Protein AF-A0A6J1PCC7-F1 (afdb_monomer_lite)

InterPro domains:
  IPR049012 Mutator-like transposase domain [PF20700] (27-141)

Organism: NCBI:txid300111

Secondary structure (DSSP, 8-state):
--HHHHHHHHHHHHHHHHHTTSPTT-S-----HHHHHHH-B-TTT-PBPPGGGEEEEEEETTEEEEEEE-TTT--EEEEESS-EE--TT--GGG-EEHHHHHHHHHHHHHT--HHHHHHHHHHTT-----HHHHHHHHHHH-

Structure (mmCIF, N/CA/C/O backbone):
data_AF-A0A6J1PCC7-F1
#
_entry.id   AF-A0A6J1PCC7-F1
#
loop_
_atom_site.group_PDB
_atom_site.id
_atom_site.type_symbol
_atom_site.label_atom_id
_atom_site.label_alt_id
_atom_site.label_comp_id
_atom_site.label_asym_id
_atom_site.label_entity_id
_atom_site.label_seq_id
_atom_site.pdbx_PDB_ins_code
_atom_site.Cartn_x
_atom_site.Cartn_y
_atom_site.Cartn_z
_atom_site.occupancy
_atom_site.B_iso_or_equiv
_atom_site.auth_seq_id
_atom_site.auth_comp_id
_atom_site.auth_asym_id
_atom_site.auth_atom_id
_atom_site.pdbx_PDB_model_num
ATOM 1 N N . MET A 1 1 ? 6.589 12.208 -34.772 1.00 43.00 1 MET A N 1
ATOM 2 C CA . MET A 1 1 ? 6.497 12.392 -33.305 1.00 43.00 1 MET A CA 1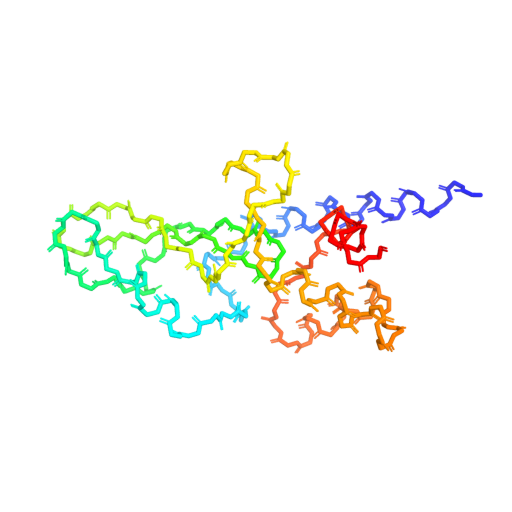
ATOM 3 C C . MET A 1 1 ? 5.064 12.250 -32.762 1.00 43.00 1 MET A C 1
ATOM 5 O O . MET A 1 1 ? 4.902 12.301 -31.554 1.00 43.00 1 MET A O 1
ATOM 9 N N . GLU A 1 2 ? 4.040 11.986 -33.590 1.00 39.75 2 GLU A N 1
ATOM 10 C CA . GLU A 1 2 ? 2.631 11.885 -33.139 1.00 39.75 2 GLU A CA 1
ATOM 11 C C . GLU A 1 2 ? 2.150 10.474 -32.743 1.00 39.75 2 GLU A C 1
ATOM 13 O O . GLU A 1 2 ? 1.142 10.350 -32.059 1.00 39.75 2 GLU A O 1
ATOM 18 N N . ASN A 1 3 ? 2.861 9.400 -33.113 1.00 40.6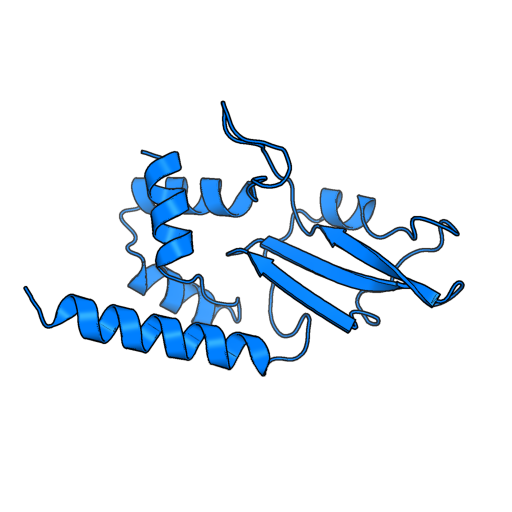6 3 ASN A N 1
ATOM 19 C CA . ASN A 1 3 ? 2.401 8.028 -32.826 1.00 40.66 3 ASN A CA 1
ATOM 20 C C . ASN A 1 3 ? 2.659 7.561 -31.383 1.00 40.66 3 ASN A C 1
ATOM 22 O O . ASN A 1 3 ? 1.934 6.704 -30.886 1.00 40.66 3 ASN A O 1
ATOM 26 N N . THR A 1 4 ? 3.659 8.122 -30.696 1.00 47.62 4 THR A N 1
ATOM 27 C CA . THR A 1 4 ? 3.993 7.742 -29.312 1.00 47.62 4 THR A CA 1
ATOM 28 C C . THR A 1 4 ? 2.946 8.255 -28.318 1.00 47.62 4 THR A C 1
ATOM 30 O O . THR A 1 4 ? 2.550 7.529 -27.415 1.00 47.62 4 THR A O 1
ATOM 33 N N . SER A 1 5 ? 2.408 9.460 -28.537 1.00 56.59 5 SER A N 1
ATOM 34 C CA . SER A 1 5 ? 1.451 10.093 -27.619 1.00 56.59 5 SER A CA 1
ATOM 35 C C . SER A 1 5 ? 0.055 9.458 -27.638 1.00 56.59 5 SER A C 1
ATOM 37 O O . SER A 1 5 ? -0.678 9.566 -26.655 1.00 56.59 5 SER A O 1
ATOM 39 N N . ARG A 1 6 ? -0.327 8.790 -28.738 1.00 50.06 6 ARG A N 1
ATOM 40 C CA . ARG A 1 6 ? -1.608 8.075 -28.849 1.00 50.06 6 ARG A CA 1
ATOM 41 C C . ARG A 1 6 ? -1.573 6.730 -28.122 1.00 50.06 6 ARG A C 1
ATOM 43 O O . ARG A 1 6 ? -2.483 6.452 -27.353 1.00 50.06 6 ARG A O 1
ATOM 50 N N . ALA A 1 7 ? -0.488 5.972 -28.289 1.00 50.25 7 ALA A N 1
ATOM 51 C CA . ALA A 1 7 ? -0.272 4.707 -27.584 1.00 50.25 7 ALA A CA 1
ATOM 52 C C . ALA A 1 7 ? -0.116 4.906 -26.064 1.00 50.25 7 ALA A C 1
ATOM 54 O O . ALA A 1 7 ? -0.620 4.108 -25.280 1.00 50.25 7 ALA A O 1
ATOM 55 N N . GLU A 1 8 ? 0.532 5.998 -25.640 1.00 52.03 8 GLU A N 1
ATOM 56 C CA . GLU A 1 8 ? 0.631 6.368 -24.223 1.00 52.03 8 GLU A CA 1
ATOM 57 C C . GLU A 1 8 ? -0.741 6.707 -23.620 1.00 52.03 8 GLU A C 1
ATOM 59 O O . GLU A 1 8 ? -1.037 6.248 -22.520 1.00 52.03 8 GLU A O 1
ATOM 64 N N . LYS A 1 9 ? -1.600 7.441 -24.344 1.00 53.59 9 LYS A N 1
ATOM 65 C CA . LYS A 1 9 ? -2.972 7.750 -23.900 1.00 53.59 9 LYS A CA 1
ATOM 66 C C . LYS A 1 9 ? -3.865 6.509 -23.822 1.00 53.59 9 LYS A C 1
ATOM 68 O O . LYS A 1 9 ? -4.480 6.293 -22.784 1.00 53.59 9 LYS A O 1
ATOM 73 N N . GLU A 1 10 ? -3.867 5.665 -24.857 1.00 52.09 10 GLU A N 1
ATOM 74 C CA . GLU A 1 10 ? -4.611 4.394 -24.845 1.00 52.09 10 GLU A CA 1
ATOM 75 C C . GLU A 1 10 ? -4.158 3.484 -23.694 1.00 52.09 10 GLU A C 1
ATOM 77 O O . GLU A 1 10 ? -4.994 2.899 -23.017 1.00 52.09 10 GLU A O 1
ATOM 82 N N . SER A 1 11 ? -2.852 3.410 -23.403 1.00 56.72 11 SER A N 1
ATOM 83 C CA . SER A 1 11 ? -2.354 2.617 -22.269 1.00 56.72 11 SER A CA 1
ATOM 84 C C . SER A 1 11 ? -2.791 3.162 -20.905 1.00 56.72 11 SER A C 1
ATOM 86 O O . SER A 1 11 ? -3.112 2.381 -20.016 1.00 56.72 11 SER A O 1
ATOM 88 N N . THR A 1 12 ? -2.853 4.490 -20.735 1.00 54.47 12 THR A N 1
ATOM 89 C CA . THR A 1 12 ? -3.288 5.092 -19.467 1.00 54.47 12 THR A CA 1
ATOM 90 C C . THR A 1 12 ? -4.779 4.932 -19.208 1.00 54.47 12 THR A C 1
ATOM 92 O O . THR A 1 12 ? -5.155 4.767 -18.053 1.00 54.47 12 THR A O 1
ATOM 95 N N . ASP A 1 13 ? -5.605 4.958 -20.254 1.00 54.25 13 ASP A N 1
ATOM 96 C CA . ASP A 1 13 ? -7.056 4.804 -20.114 1.00 54.25 13 ASP A CA 1
ATOM 97 C C . ASP A 1 13 ? -7.421 3.343 -19.773 1.00 54.25 13 ASP A C 1
ATOM 99 O O . ASP A 1 13 ? -8.270 3.102 -18.918 1.00 54.25 13 ASP A O 1
ATOM 103 N N . ILE A 1 14 ? -6.704 2.365 -20.348 1.00 56.28 14 ILE A N 1
ATOM 104 C CA . ILE A 1 14 ? -6.871 0.930 -20.045 1.00 56.28 14 ILE A CA 1
ATOM 105 C C . ILE A 1 14 ? -6.429 0.593 -18.608 1.00 56.28 14 ILE A C 1
ATOM 107 O O . ILE A 1 14 ? -7.105 -0.179 -17.926 1.00 56.28 14 ILE A O 1
ATOM 111 N N . ASP A 1 15 ? -5.316 1.169 -18.135 1.00 56.22 15 ASP A N 1
ATOM 112 C CA . ASP A 1 15 ? -4.821 0.962 -16.764 1.00 56.22 15 ASP A CA 1
ATOM 113 C C . ASP A 1 15 ? -5.795 1.547 -15.713 1.00 56.22 15 ASP A C 1
ATOM 115 O O . ASP A 1 15 ? -6.052 0.923 -14.684 1.00 56.22 15 ASP A O 1
ATOM 119 N N . GLU A 1 16 ? -6.370 2.733 -15.965 1.00 59.91 16 GLU A N 1
ATOM 120 C CA . GLU A 1 16 ? -7.335 3.375 -15.054 1.00 59.91 16 GLU A CA 1
ATOM 121 C C . GLU A 1 16 ? -8.676 2.613 -14.987 1.00 59.91 16 GLU A C 1
ATOM 123 O O . GLU A 1 16 ? -9.284 2.533 -13.919 1.00 59.91 16 GLU A O 1
ATOM 128 N N . GLU A 1 17 ? -9.121 2.005 -16.091 1.00 57.25 17 GLU A N 1
ATOM 129 C CA . GLU A 1 17 ? -10.367 1.229 -16.156 1.00 57.25 17 GLU A CA 1
ATOM 130 C C . GLU A 1 17 ? -10.231 -0.170 -15.519 1.00 57.25 17 GLU A C 1
ATOM 132 O O . GLU A 1 17 ? -11.128 -0.613 -14.799 1.00 57.25 17 GLU A O 1
ATOM 137 N N . GLN A 1 18 ? -9.084 -0.844 -15.684 1.00 57.56 18 GLN A N 1
ATOM 138 C CA . GLN A 1 18 ? -8.792 -2.106 -14.982 1.00 57.56 18 GLN A CA 1
ATOM 139 C C . GLN A 1 18 ? -8.661 -1.915 -13.469 1.00 57.56 18 GLN A C 1
ATOM 141 O O . GLN A 1 18 ? -9.046 -2.787 -12.686 1.00 57.56 18 GLN A O 1
ATOM 146 N N . ASP A 1 19 ? -8.167 -0.756 -13.038 1.00 59.62 19 ASP A N 1
ATOM 147 C CA . ASP A 1 19 ? -8.008 -0.440 -11.625 1.00 59.62 19 ASP A CA 1
ATOM 148 C C . ASP A 1 19 ? -9.338 -0.320 -10.866 1.00 59.62 19 ASP A C 1
ATOM 150 O O . ASP A 1 19 ? -9.352 -0.528 -9.650 1.00 59.62 19 ASP A O 1
ATOM 154 N N . LEU A 1 20 ? -10.433 -0.036 -11.579 1.00 59.09 20 LEU A N 1
ATOM 155 C CA . LEU A 1 20 ? -11.798 0.060 -11.052 1.00 59.09 20 LEU A CA 1
ATOM 156 C C . LEU A 1 20 ? -12.524 -1.294 -10.965 1.00 59.09 20 LEU A C 1
ATOM 158 O O . LEU A 1 20 ? -13.532 -1.387 -10.266 1.00 59.09 20 LEU A O 1
ATOM 162 N N . LEU A 1 21 ? -12.042 -2.321 -11.674 1.00 61.56 21 LEU A N 1
ATOM 163 C CA . LEU A 1 21 ? -12.689 -3.638 -11.764 1.00 61.56 21 LEU A CA 1
ATOM 164 C C . LEU A 1 21 ? -12.122 -4.675 -10.787 1.00 61.56 21 LEU A C 1
ATOM 166 O O . LEU A 1 21 ? -12.813 -5.640 -10.468 1.00 61.56 21 LEU A O 1
ATOM 170 N N . ASN A 1 22 ? -10.886 -4.493 -10.321 1.00 68.44 22 ASN A N 1
ATOM 171 C CA . ASN A 1 22 ? -10.237 -5.450 -9.426 1.00 68.44 22 ASN A CA 1
ATOM 172 C C . ASN A 1 22 ? -10.793 -5.364 -8.001 1.00 68.44 22 ASN A C 1
ATOM 174 O O . ASN A 1 22 ? -11.069 -4.272 -7.492 1.00 68.44 22 ASN A O 1
ATOM 178 N N . GLU A 1 23 ? -10.885 -6.510 -7.323 1.00 84.06 23 GLU A N 1
ATOM 179 C CA . GLU A 1 23 ? -11.275 -6.519 -5.917 1.00 84.06 23 GLU A CA 1
ATOM 180 C C . GLU A 1 23 ? -10.221 -5.772 -5.068 1.00 84.06 23 GLU A C 1
ATOM 182 O O . GLU A 1 23 ? -9.009 -5.929 -5.275 1.00 84.06 23 GLU A O 1
ATOM 187 N N . PRO A 1 24 ? -10.635 -4.940 -4.093 1.00 88.44 24 PRO A N 1
ATOM 188 C CA . PRO A 1 24 ? -9.704 -4.243 -3.214 1.00 88.44 24 PRO A CA 1
ATOM 189 C C . PRO A 1 24 ? -8.741 -5.208 -2.515 1.00 88.44 24 PRO A C 1
ATOM 191 O O . PRO A 1 24 ? -9.158 -6.139 -1.829 1.00 88.44 24 PRO A O 1
ATOM 194 N N . GLY A 1 25 ? -7.435 -4.966 -2.641 1.00 85.81 25 GLY A N 1
ATOM 195 C CA . GLY A 1 25 ? -6.420 -5.845 -2.058 1.00 85.81 25 GLY A CA 1
ATOM 196 C C . GLY A 1 25 ? -6.164 -7.151 -2.821 1.00 85.81 25 GLY A C 1
ATOM 197 O O . GLY A 1 25 ? -5.392 -7.974 -2.328 1.00 85.81 25 GLY A O 1
ATOM 198 N N . GLU A 1 26 ? -6.729 -7.340 -4.017 1.00 88.44 26 GLU A N 1
ATOM 199 C CA . GLU A 1 26 ? -6.399 -8.475 -4.883 1.00 88.44 26 GLU A CA 1
ATOM 200 C C . GLU A 1 26 ? -4.956 -8.387 -5.412 1.00 88.44 26 GLU A C 1
ATOM 202 O O . GLU A 1 26 ? -4.448 -7.314 -5.764 1.00 88.44 26 GLU A O 1
ATOM 207 N N . GLY A 1 27 ? -4.274 -9.534 -5.471 1.00 90.94 27 GLY A N 1
ATOM 208 C CA . GLY A 1 27 ? -2.889 -9.652 -5.925 1.00 90.94 27 GLY A CA 1
ATOM 209 C C . GLY A 1 27 ? -1.861 -9.321 -4.840 1.00 90.94 27 GLY A C 1
ATOM 210 O O . GLY A 1 27 ? -2.063 -9.579 -3.654 1.00 90.94 27 GLY A O 1
ATOM 211 N N . ARG A 1 28 ? -0.698 -8.798 -5.242 1.00 94.81 28 ARG A N 1
ATOM 212 C CA . ARG A 1 28 ? 0.407 -8.450 -4.336 1.00 94.81 28 ARG A CA 1
ATOM 213 C C . ARG A 1 28 ? 0.576 -6.941 -4.216 1.00 94.81 28 ARG A C 1
ATOM 215 O O . ARG A 1 28 ? 0.378 -6.194 -5.172 1.00 94.81 28 ARG A O 1
ATOM 222 N N . ARG A 1 29 ? 0.981 -6.486 -3.030 1.00 94.50 29 ARG A N 1
ATOM 223 C CA . ARG A 1 29 ? 1.356 -5.092 -2.752 1.00 94.50 29 ARG A CA 1
ATOM 224 C C . ARG A 1 29 ? 2.741 -5.047 -2.131 1.00 94.50 29 ARG A C 1
ATOM 226 O O . ARG A 1 29 ? 3.110 -5.931 -1.359 1.00 94.50 29 ARG A O 1
ATOM 233 N N . ILE A 1 30 ? 3.498 -4.007 -2.460 1.00 95.62 30 ILE A N 1
ATOM 234 C CA . ILE A 1 30 ? 4.785 -3.738 -1.823 1.00 95.62 30 ILE A CA 1
ATOM 235 C C . ILE A 1 30 ? 4.510 -2.858 -0.609 1.00 95.62 30 ILE A C 1
ATOM 237 O O . ILE A 1 30 ? 4.047 -1.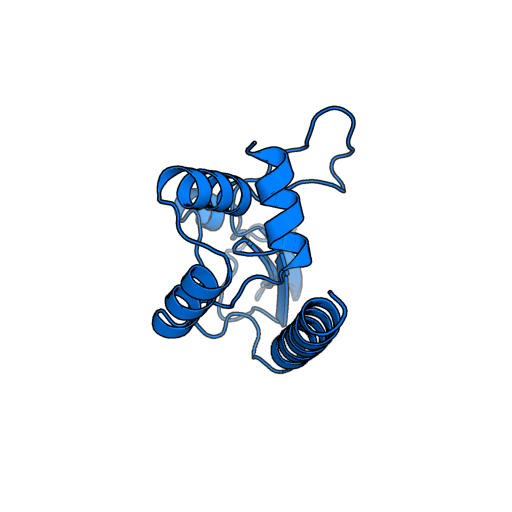728 -0.746 1.00 95.62 30 ILE A O 1
ATOM 241 N N . VAL A 1 31 ? 4.784 -3.384 0.583 1.00 95.75 31 VAL A N 1
ATOM 242 C CA . VAL A 1 31 ? 4.469 -2.718 1.852 1.00 95.75 31 VAL A CA 1
ATOM 243 C C . VAL A 1 31 ? 5.679 -2.704 2.779 1.00 95.75 31 VAL A C 1
ATOM 245 O O . VAL A 1 31 ? 6.505 -3.617 2.760 1.00 95.75 31 VAL A O 1
ATOM 248 N N . ASP A 1 32 ? 5.771 -1.679 3.626 1.00 94.50 32 ASP A N 1
ATOM 249 C CA . ASP A 1 32 ? 6.651 -1.715 4.799 1.00 94.50 32 ASP A CA 1
ATOM 250 C C . ASP A 1 32 ? 5.891 -2.468 5.896 1.00 94.50 32 ASP A C 1
ATOM 252 O O . ASP A 1 32 ? 4.970 -1.923 6.500 1.00 94.50 32 ASP A O 1
ATOM 256 N N . LEU A 1 33 ? 6.233 -3.745 6.108 1.00 96.62 33 LEU A N 1
ATOM 257 C CA . LEU A 1 33 ? 5.495 -4.638 7.011 1.00 96.62 33 LEU A CA 1
ATOM 258 C C . LEU A 1 33 ? 5.389 -4.085 8.435 1.00 96.62 33 LEU A C 1
ATOM 260 O O . LEU A 1 33 ? 4.331 -4.189 9.054 1.00 96.62 33 LEU A O 1
ATOM 264 N N . LYS A 1 34 ? 6.470 -3.484 8.946 1.00 96.69 34 LYS A N 1
ATOM 265 C CA . LYS A 1 34 ? 6.475 -2.908 10.291 1.00 96.69 34 LYS A CA 1
ATOM 266 C C . LYS A 1 34 ? 5.541 -1.703 10.349 1.00 96.69 34 LYS A C 1
ATOM 268 O O . LYS A 1 34 ? 4.686 -1.642 11.225 1.00 96.69 34 LYS A O 1
ATOM 273 N N . PHE A 1 35 ? 5.675 -0.788 9.389 1.00 97.25 35 PHE A N 1
ATOM 274 C CA . PHE A 1 35 ? 4.813 0.389 9.305 1.00 97.25 35 PHE A CA 1
ATOM 275 C C . PHE A 1 35 ? 3.336 -0.001 9.161 1.00 97.25 35 PHE A C 1
ATOM 277 O O . PHE A 1 35 ? 2.498 0.513 9.893 1.00 97.25 35 PHE A O 1
ATOM 284 N N . LEU A 1 36 ? 3.014 -0.944 8.269 1.00 97.44 36 LEU A N 1
ATOM 285 C CA . LEU A 1 36 ? 1.647 -1.418 8.057 1.00 97.44 36 LEU A CA 1
ATOM 286 C C . LEU A 1 36 ? 1.052 -2.008 9.342 1.00 97.44 36 LEU A C 1
ATOM 288 O O . LEU A 1 36 ? -0.073 -1.670 9.696 1.00 97.44 36 LEU A O 1
ATOM 292 N N . GLY A 1 37 ? 1.808 -2.837 10.069 1.00 97.50 37 GLY A N 1
ATOM 293 C CA . GLY A 1 37 ? 1.367 -3.395 11.351 1.00 97.50 37 GLY A CA 1
ATOM 294 C C . GLY A 1 37 ? 1.023 -2.323 12.393 1.00 97.50 37 GLY A C 1
ATOM 295 O O . GLY A 1 37 ? 0.050 -2.469 13.129 1.00 97.50 37 GLY A O 1
ATOM 296 N N . GLU A 1 38 ? 1.766 -1.213 12.414 1.00 97.25 38 GLU A N 1
ATOM 297 C CA . GLU A 1 38 ? 1.488 -0.059 13.282 1.00 97.25 38 GLU A CA 1
ATOM 298 C C . GLU A 1 38 ? 0.215 0.706 12.862 1.00 97.25 38 GLU A C 1
ATOM 300 O O . GLU A 1 38 ? -0.420 1.337 13.705 1.00 97.25 38 GLU A O 1
ATOM 305 N N . GLN A 1 39 ? -0.194 0.629 11.589 1.00 97.38 39 GLN A N 1
ATOM 306 C CA . GLN A 1 39 ? -1.411 1.281 11.083 1.00 97.38 39 GLN A CA 1
ATOM 307 C C . GLN A 1 39 ? -2.686 0.428 11.233 1.00 97.38 39 GLN A C 1
ATOM 309 O O . GLN A 1 39 ? -3.789 0.962 11.118 1.00 97.38 39 GLN A O 1
ATOM 314 N N . LEU A 1 40 ? -2.580 -0.882 11.491 1.00 98.12 40 LEU A N 1
ATOM 315 C CA . LEU A 1 40 ? -3.716 -1.823 11.538 1.00 98.12 40 LEU A CA 1
ATOM 316 C C . LEU A 1 40 ? -4.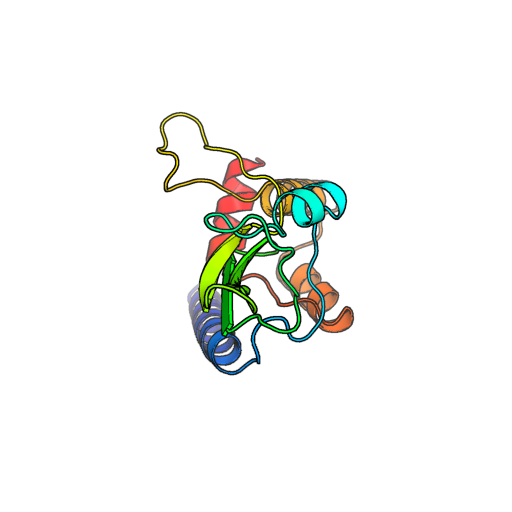497 -1.789 12.865 1.00 98.12 40 LEU A C 1
ATOM 318 O O . LEU A 1 40 ? -4.869 -2.820 13.429 1.00 98.12 40 LEU A O 1
ATOM 322 N N . TRP A 1 41 ? -4.800 -0.584 13.337 1.00 98.31 41 TRP A N 1
ATOM 323 C CA . TRP A 1 41 ? -5.531 -0.335 14.574 1.00 98.31 41 TRP A CA 1
ATOM 324 C C . TRP A 1 41 ? -6.668 0.648 14.335 1.00 98.31 41 TRP A C 1
ATOM 326 O O . TRP A 1 41 ? -6.488 1.706 13.734 1.00 98.31 41 TRP A O 1
ATOM 336 N N . CYS A 1 42 ? -7.857 0.320 14.837 1.00 98.44 42 CYS A N 1
ATOM 337 C CA . CYS A 1 42 ? -9.005 1.202 14.716 1.00 98.44 42 CYS A CA 1
ATOM 338 C C . CYS A 1 42 ? -8.741 2.524 15.445 1.00 98.44 42 CYS A C 1
ATOM 340 O O . CYS A 1 42 ? -8.437 2.550 16.639 1.00 98.44 42 CYS A O 1
ATOM 342 N N . THR A 1 43 ? -8.931 3.640 14.746 1.00 97.75 43 THR A N 1
ATOM 343 C CA . THR A 1 43 ? -8.711 4.984 15.294 1.00 97.75 43 THR A CA 1
ATOM 344 C C . THR A 1 43 ? -9.634 5.294 16.474 1.00 97.75 43 THR A C 1
ATOM 346 O O . THR A 1 43 ? -9.193 5.950 17.420 1.00 97.75 43 THR A O 1
ATOM 349 N N . SER A 1 44 ? -10.856 4.750 16.460 1.00 98.00 44 SER A N 1
ATOM 350 C CA . SER A 1 44 ? -11.878 4.930 17.496 1.00 98.00 44 SER A CA 1
ATOM 351 C C . SER A 1 44 ? -11.745 3.937 18.657 1.00 98.00 44 SER A C 1
ATOM 353 O O . SER A 1 44 ? -11.448 4.352 19.773 1.00 98.00 44 SER A O 1
ATOM 355 N N . CYS A 1 45 ? -11.927 2.632 18.420 1.00 97.88 45 CYS A N 1
ATOM 356 C CA . CYS A 1 45 ? -12.038 1.642 19.503 1.00 97.88 45 CYS A CA 1
ATOM 357 C C . CYS A 1 45 ? -10.745 0.872 19.817 1.00 97.88 45 CYS A C 1
ATOM 359 O O . CYS A 1 45 ? -10.762 0.007 20.689 1.00 97.88 45 CYS A O 1
ATOM 361 N N . LYS A 1 46 ? -9.644 1.166 19.107 1.00 97.81 46 LYS A N 1
ATOM 362 C CA . LYS A 1 46 ? -8.326 0.515 19.260 1.00 97.81 46 LYS A CA 1
ATOM 363 C C . LYS A 1 46 ? -8.331 -1.004 19.060 1.00 97.81 46 LYS A C 1
ATOM 365 O O . LYS A 1 46 ? -7.389 -1.677 19.451 1.00 97.81 46 LYS A O 1
ATOM 370 N N . GLU A 1 47 ? -9.367 -1.539 18.427 1.00 98.19 47 GLU A N 1
ATOM 371 C CA . GLU A 1 47 ? -9.412 -2.935 18.004 1.00 98.19 47 GLU A CA 1
ATOM 372 C C . GLU A 1 47 ? -8.516 -3.157 16.779 1.00 98.19 47 GLU A C 1
ATOM 374 O O . GLU A 1 47 ? -8.375 -2.258 15.940 1.00 98.19 47 GLU A O 1
ATOM 379 N N . THR A 1 48 ? -7.940 -4.353 16.658 1.00 98.25 48 THR A N 1
ATOM 380 C CA . THR A 1 48 ? -7.124 -4.708 15.488 1.00 98.25 48 THR A CA 1
ATOM 381 C C . THR A 1 48 ? -7.965 -4.719 14.207 1.00 98.25 48 THR A C 1
ATOM 383 O O . THR A 1 48 ? -9.113 -5.177 14.175 1.00 98.25 48 THR A O 1
ATOM 386 N N . LEU A 1 49 ? -7.400 -4.175 13.129 1.00 98.56 49 LEU A N 1
ATOM 387 C CA . LEU A 1 49 ? -8.027 -4.158 11.811 1.00 98.56 49 LEU A CA 1
ATOM 388 C C . LEU A 1 49 ? -7.592 -5.388 11.014 1.00 98.56 49 LEU A C 1
ATOM 390 O O . LEU A 1 49 ? -6.408 -5.702 10.918 1.00 98.56 49 LEU A O 1
ATOM 394 N N . SER A 1 50 ? -8.563 -6.076 10.417 1.00 97.50 50 SER A N 1
ATOM 395 C CA . SER A 1 50 ? -8.319 -7.239 9.566 1.00 97.50 50 SER A CA 1
ATOM 396 C C . SER A 1 50 ? -8.248 -6.816 8.103 1.00 97.50 50 SER A C 1
ATOM 398 O O . SER A 1 50 ? -9.179 -6.186 7.605 1.00 97.50 50 SER A O 1
ATOM 400 N N . LEU A 1 51 ? -7.207 -7.246 7.385 1.00 96.50 51 LEU A N 1
ATOM 401 C CA . LEU A 1 51 ? -7.110 -7.071 5.929 1.00 96.50 51 LEU A CA 1
ATOM 402 C C . LEU A 1 51 ? -8.233 -7.797 5.162 1.00 96.50 51 LEU A C 1
ATOM 404 O O . LEU A 1 51 ? -8.475 -7.480 4.008 1.00 96.50 51 LEU A O 1
ATOM 408 N N . LYS A 1 52 ? -8.963 -8.732 5.787 1.00 96.25 52 LYS A N 1
ATOM 409 C CA . LYS A 1 52 ? -10.158 -9.342 5.173 1.00 96.25 52 LYS A CA 1
ATOM 410 C C . LYS A 1 52 ? -11.342 -8.376 5.055 1.00 96.25 52 LYS A C 1
ATOM 412 O O . LYS A 1 52 ? -12.290 -8.678 4.348 1.00 96.25 52 LYS A O 1
ATOM 417 N N . ASN A 1 53 ? -11.299 -7.248 5.764 1.00 97.25 53 ASN A N 1
ATOM 418 C CA . ASN A 1 53 ? -12.384 -6.269 5.816 1.00 97.25 53 ASN A CA 1
ATOM 419 C C . ASN A 1 53 ? -12.048 -5.005 5.007 1.00 97.25 53 ASN A C 1
ATOM 421 O O . ASN A 1 53 ? -12.494 -3.912 5.367 1.00 97.25 53 ASN A O 1
ATOM 425 N N . ILE A 1 54 ? -11.197 -5.124 3.985 1.00 97.44 54 ILE A N 1
ATOM 426 C CA . ILE A 1 54 ? -10.944 -4.027 3.048 1.00 97.44 54 ILE A CA 1
ATOM 427 C C . ILE A 1 54 ? -12.217 -3.832 2.221 1.00 97.44 54 ILE A C 1
ATOM 429 O O . ILE A 1 54 ? -12.703 -4.767 1.596 1.00 97.44 54 ILE A O 1
ATOM 433 N N . GLU A 1 55 ? -12.752 -2.616 2.231 1.00 96.19 55 GLU A N 1
ATOM 434 C CA . GLU A 1 55 ? -13.923 -2.245 1.428 1.00 96.19 55 GLU A CA 1
ATOM 435 C C . GLU A 1 55 ? -13.524 -1.523 0.146 1.00 96.19 55 GLU A C 1
ATOM 437 O O . GLU A 1 55 ? -14.224 -1.588 -0.859 1.00 96.19 55 GLU A O 1
ATOM 442 N N . GLN A 1 56 ? -12.402 -0.807 0.198 1.00 96.00 56 GLN A N 1
ATOM 443 C CA . GLN A 1 56 ? -11.884 -0.026 -0.911 1.00 96.00 56 GLN A CA 1
ATOM 444 C C . GLN A 1 56 ? -10.369 0.127 -0.779 1.00 96.00 56 GLN A C 1
ATOM 446 O O . GLN A 1 56 ? -9.814 0.151 0.323 1.00 96.00 56 GLN A O 1
ATOM 451 N N . GLU A 1 57 ? -9.699 0.270 -1.914 1.00 94.81 57 GLU A N 1
ATOM 452 C CA . GLU A 1 57 ? -8.277 0.563 -1.999 1.00 94.81 57 GLU A CA 1
ATOM 453 C C . GLU A 1 57 ? -8.051 1.782 -2.904 1.00 94.81 57 GLU A C 1
ATOM 455 O O . GLU A 1 57 ? -8.457 1.793 -4.061 1.00 94.81 57 GLU A O 1
ATOM 460 N N . GLU A 1 58 ? -7.357 2.799 -2.395 1.00 93.00 58 GLU A N 1
ATOM 461 C CA . GLU A 1 58 ? -6.829 3.895 -3.209 1.00 93.00 58 GLU A CA 1
ATOM 462 C C . GLU A 1 58 ? -5.355 3.635 -3.531 1.00 93.00 58 GLU A C 1
ATOM 464 O O . GLU A 1 58 ? -4.481 3.804 -2.672 1.00 93.00 58 GLU A O 1
ATOM 469 N N . ARG A 1 59 ? -5.051 3.267 -4.778 1.00 91.88 59 ARG A N 1
ATOM 470 C CA . ARG A 1 59 ? -3.667 3.076 -5.231 1.00 91.88 59 ARG A CA 1
ATOM 471 C C . ARG A 1 59 ? -3.028 4.380 -5.685 1.00 91.88 59 ARG A C 1
ATOM 473 O O . ARG A 1 59 ? -3.633 5.214 -6.353 1.00 91.88 59 ARG A O 1
ATOM 480 N N . ARG A 1 60 ? -1.760 4.560 -5.320 1.00 90.81 60 ARG A N 1
ATOM 481 C CA . ARG A 1 60 ? -0.917 5.697 -5.710 1.00 90.81 60 ARG A CA 1
ATOM 482 C C . ARG A 1 60 ? 0.467 5.165 -6.071 1.00 90.81 60 ARG A C 1
ATOM 484 O O . ARG A 1 60 ? 1.398 5.234 -5.267 1.00 90.81 60 ARG A O 1
ATOM 491 N N . GLY A 1 61 ? 0.604 4.631 -7.285 1.00 92.12 61 GLY A N 1
ATOM 492 C CA . GLY A 1 61 ? 1.785 3.858 -7.686 1.00 92.12 61 GLY A CA 1
ATOM 493 C C . GLY A 1 61 ? 1.840 2.526 -6.934 1.00 92.12 61 GLY A C 1
ATOM 494 O O . GLY A 1 61 ? 0.829 1.843 -6.843 1.00 92.12 61 GLY A O 1
ATOM 495 N N . LEU A 1 62 ? 2.993 2.185 -6.355 1.00 94.56 62 LEU A N 1
ATOM 496 C CA . LEU A 1 62 ? 3.177 0.970 -5.547 1.00 94.56 62 LEU A CA 1
ATOM 497 C C . LEU A 1 62 ? 2.623 1.077 -4.119 1.00 94.56 62 LEU A C 1
ATOM 499 O O . LEU A 1 62 ? 2.553 0.070 -3.418 1.00 94.56 62 LEU A O 1
ATOM 503 N N . GLY A 1 63 ? 2.296 2.288 -3.663 1.00 94.88 63 GLY A N 1
ATOM 504 C CA . GLY A 1 63 ? 1.693 2.522 -2.353 1.00 94.88 63 GLY A CA 1
ATOM 505 C C . GLY A 1 63 ? 0.171 2.574 -2.431 1.00 94.88 63 GLY A C 1
ATOM 506 O O . GLY A 1 63 ? -0.384 3.002 -3.444 1.00 94.88 63 GLY A O 1
ATOM 507 N N . SER A 1 64 ? -0.492 2.214 -1.334 1.00 94.75 64 SER A N 1
ATOM 508 C CA . SER A 1 64 ? -1.952 2.182 -1.242 1.00 94.75 64 SER A CA 1
ATOM 509 C C . SER A 1 64 ? -2.453 2.794 0.063 1.00 94.75 64 SER A C 1
ATOM 511 O O . SER A 1 64 ? -1.758 2.798 1.086 1.00 94.75 64 SER A O 1
ATOM 513 N N . VAL A 1 65 ? -3.688 3.285 0.035 1.00 95.81 65 VAL A N 1
ATOM 514 C CA . VAL A 1 65 ? -4.492 3.540 1.233 1.00 95.81 65 VAL A CA 1
ATOM 515 C C . VAL A 1 65 ? -5.659 2.560 1.223 1.00 95.81 65 VAL A C 1
ATOM 517 O O . VAL A 1 65 ? -6.480 2.583 0.311 1.00 95.81 65 VAL A O 1
ATOM 520 N N . LEU A 1 66 ? -5.714 1.682 2.219 1.00 97.00 66 LEU A N 1
ATOM 521 C CA . LEU A 1 66 ? -6.770 0.685 2.372 1.00 97.00 66 LEU A CA 1
ATOM 522 C C . LEU A 1 66 ? -7.858 1.250 3.281 1.00 97.00 66 LEU A C 1
ATOM 524 O O . LEU A 1 66 ? -7.566 1.664 4.402 1.00 97.00 66 LEU A O 1
ATOM 528 N N . LEU A 1 67 ? -9.106 1.256 2.827 1.00 98.06 67 LEU A N 1
ATOM 529 C CA . LEU A 1 67 ? -10.254 1.587 3.663 1.00 98.06 67 LEU A CA 1
ATOM 530 C C . LEU A 1 67 ? -10.765 0.301 4.306 1.00 98.06 67 LEU A C 1
ATOM 532 O O . LEU A 1 67 ? -11.367 -0.540 3.642 1.00 98.06 67 LEU A O 1
ATOM 536 N N . ILE A 1 68 ? -10.479 0.132 5.598 1.00 98.38 68 ILE A N 1
ATOM 537 C CA . ILE A 1 68 ? -10.760 -1.108 6.328 1.00 98.38 68 ILE A CA 1
ATOM 538 C C . ILE A 1 68 ? -11.866 -0.882 7.351 1.00 98.38 68 ILE A C 1
ATOM 540 O O . ILE A 1 68 ? -11.731 -0.049 8.257 1.00 98.38 68 ILE A O 1
ATOM 544 N N . ARG A 1 69 ? -12.945 -1.667 7.259 1.00 98.56 69 ARG A N 1
ATOM 545 C CA . ARG A 1 69 ? -14.019 -1.644 8.256 1.00 98.56 69 ARG A CA 1
ATOM 546 C C . ARG A 1 69 ? -13.593 -2.372 9.528 1.00 98.56 69 ARG A C 1
ATOM 548 O O . ARG A 1 69 ? -13.277 -3.565 9.529 1.00 98.56 69 ARG A O 1
ATOM 555 N N . CYS A 1 70 ? -13.646 -1.660 10.651 1.00 98.62 70 CYS A N 1
ATOM 556 C CA . CYS A 1 70 ? -13.480 -2.272 11.961 1.00 98.62 70 CYS A CA 1
ATOM 557 C C . CYS A 1 70 ? -14.644 -3.232 12.242 1.00 98.62 70 CYS A C 1
ATOM 559 O O . CYS A 1 70 ? -15.803 -2.833 12.194 1.00 98.62 70 CYS A O 1
ATOM 561 N N . HIS A 1 71 ? -14.344 -4.479 12.601 1.00 97.94 71 HIS A N 1
ATOM 562 C CA . HIS A 1 71 ? -15.371 -5.487 12.882 1.00 97.94 71 HIS A CA 1
ATOM 563 C C . HIS A 1 71 ? -16.187 -5.199 14.157 1.00 97.94 71 HIS A C 1
ATOM 565 O O . HIS A 1 71 ? -17.264 -5.756 14.331 1.00 97.94 71 HIS A O 1
ATOM 571 N N . LYS A 1 72 ? -15.675 -4.343 15.053 1.00 98.12 72 LYS A N 1
ATOM 572 C CA . LYS A 1 72 ? -16.272 -4.056 16.364 1.00 98.12 72 LYS A CA 1
ATOM 573 C C . LYS A 1 72 ? -17.141 -2.804 16.371 1.00 98.12 72 LYS A C 1
ATOM 575 O O . LYS A 1 72 ? -18.298 -2.872 16.760 1.00 98.12 72 LYS A O 1
ATOM 580 N N . CYS A 1 73 ? -16.593 -1.658 15.958 1.00 98.12 73 CYS A N 1
ATOM 581 C CA . CYS A 1 73 ? -17.327 -0.384 15.954 1.00 98.12 73 CYS A CA 1
ATOM 582 C C . CYS A 1 73 ? -17.822 0.044 14.566 1.00 98.12 73 CYS A C 1
ATOM 584 O O . CYS A 1 73 ? -18.393 1.122 14.438 1.00 98.12 73 CYS A O 1
ATOM 586 N N . LEU A 1 74 ? -17.575 -0.767 13.529 1.00 98.12 74 LEU A N 1
ATOM 587 C CA . LEU A 1 74 ? -17.991 -0.541 12.137 1.00 98.12 74 LEU A CA 1
ATOM 588 C C . LEU A 1 74 ? -17.428 0.724 11.469 1.00 98.12 74 LEU A C 1
ATOM 590 O O . LEU A 1 74 ? -17.727 0.967 10.300 1.00 98.12 74 LEU A O 1
ATOM 594 N N . LEU A 1 75 ? -16.578 1.489 12.163 1.00 98.38 75 LEU A N 1
ATOM 595 C CA . LEU A 1 75 ? -15.863 2.626 11.594 1.00 98.38 75 LEU A CA 1
ATOM 596 C C . LEU A 1 75 ? -14.915 2.150 10.487 1.00 98.38 75 LEU A C 1
ATOM 598 O O . LEU A 1 75 ? -14.134 1.215 10.691 1.00 98.38 75 LEU A O 1
ATOM 602 N N . VAL A 1 76 ? -14.946 2.833 9.346 1.00 98.44 76 VAL A N 1
ATOM 603 C CA . VAL A 1 76 ? -14.004 2.631 8.241 1.00 98.44 76 VAL A CA 1
ATOM 604 C C . VAL A 1 76 ? -12.744 3.447 8.512 1.00 98.44 76 VAL A C 1
ATOM 606 O O . VAL A 1 76 ? -12.816 4.644 8.783 1.00 98.44 76 VAL A O 1
ATOM 609 N N . ASN A 1 77 ? -11.587 2.790 8.491 1.00 98.38 77 ASN A N 1
ATOM 610 C CA . ASN A 1 77 ? -10.306 3.396 8.835 1.00 98.38 77 ASN A CA 1
ATOM 611 C C . ASN A 1 77 ? -9.412 3.449 7.592 1.00 98.38 77 ASN A C 1
ATOM 613 O O . ASN A 1 77 ? -9.211 2.404 6.970 1.00 98.38 77 ASN A O 1
ATOM 617 N N . PRO A 1 78 ? -8.847 4.620 7.245 1.00 97.50 78 PRO A N 1
ATOM 618 C CA . PRO A 1 78 ? -7.828 4.710 6.212 1.00 97.50 78 PRO A CA 1
ATOM 619 C C . PRO A 1 78 ? -6.488 4.204 6.756 1.00 97.50 78 PRO A C 1
ATOM 621 O O . PRO A 1 78 ? -5.916 4.785 7.677 1.00 97.50 78 PRO A O 1
ATOM 624 N N . VAL A 1 79 ? -5.980 3.123 6.172 1.00 97.50 79 VAL A N 1
ATOM 625 C CA . VAL A 1 79 ? -4.722 2.468 6.544 1.00 97.50 79 VAL A CA 1
ATOM 626 C C . VAL A 1 79 ? -3.714 2.667 5.420 1.00 97.50 79 VAL A C 1
ATOM 628 O O . VAL A 1 79 ? -3.870 2.145 4.318 1.00 97.50 79 VAL A O 1
ATOM 631 N N . VAL A 1 80 ? -2.666 3.440 5.691 1.00 96.25 80 VAL A N 1
ATOM 632 C CA . VAL A 1 80 ? -1.595 3.712 4.724 1.00 96.25 80 VAL A CA 1
ATOM 633 C C . VAL A 1 80 ? -0.611 2.537 4.713 1.00 96.25 80 VAL A C 1
ATOM 635 O O . VAL A 1 80 ? -0.142 2.119 5.769 1.00 96.25 80 VAL A O 1
ATOM 638 N N . THR A 1 81 ? -0.262 2.003 3.538 1.00 96.44 81 THR A N 1
ATOM 639 C CA . THR A 1 81 ? 0.565 0.778 3.441 1.00 96.44 81 THR A CA 1
ATOM 640 C C . THR A 1 81 ? 2.079 1.001 3.501 1.00 96.44 81 THR A C 1
ATOM 642 O O . THR A 1 81 ? 2.858 0.047 3.550 1.00 96.44 81 THR A O 1
ATOM 645 N N . GLY A 1 82 ? 2.523 2.256 3.517 1.00 96.38 82 GLY A N 1
ATOM 646 C CA . GLY A 1 82 ? 3.936 2.603 3.559 1.00 96.38 82 GLY A CA 1
ATOM 647 C C . GLY A 1 82 ? 4.177 4.054 3.949 1.00 96.38 82 GLY A C 1
ATOM 648 O O . GLY A 1 82 ? 3.271 4.887 3.939 1.00 96.38 82 GLY A O 1
ATOM 649 N N . LYS A 1 83 ? 5.430 4.357 4.280 1.00 96.19 83 LYS A N 1
ATOM 650 C CA . LYS A 1 83 ? 5.852 5.702 4.675 1.00 96.19 83 LYS A CA 1
ATOM 651 C C . LYS A 1 83 ? 5.665 6.704 3.541 1.00 96.19 83 LYS A C 1
ATOM 653 O O . LYS A 1 83 ? 5.735 6.361 2.355 1.00 96.19 83 LYS A O 1
ATOM 658 N N . GLN A 1 84 ? 5.422 7.946 3.939 1.00 95.06 84 GLN A N 1
ATOM 659 C CA . GLN A 1 84 ? 5.243 9.059 3.027 1.00 95.06 84 GLN A CA 1
ATOM 660 C C . GLN A 1 84 ? 6.078 10.254 3.472 1.00 95.06 84 GLN A C 1
ATOM 662 O O . GLN A 1 84 ? 6.171 10.544 4.667 1.00 95.06 84 GLN A O 1
ATOM 667 N N . HIS A 1 85 ? 6.579 11.009 2.504 1.00 93.00 85 HIS A N 1
ATOM 668 C CA . HIS A 1 85 ? 7.209 12.303 2.727 1.00 93.00 85 HIS A CA 1
ATOM 669 C C . HIS A 1 85 ? 6.407 13.411 2.037 1.00 93.00 85 HIS A C 1
ATOM 671 O O . HIS A 1 85 ? 5.607 13.175 1.130 1.00 93.00 85 HIS A O 1
ATOM 677 N N . THR A 1 86 ? 6.599 14.648 2.490 1.00 92.06 86 THR A N 1
ATOM 678 C CA . THR A 1 86 ? 6.042 15.834 1.830 1.00 92.06 86 THR A CA 1
ATOM 679 C C . THR A 1 86 ? 7.179 16.561 1.117 1.00 92.06 86 THR A C 1
ATOM 681 O O . THR A 1 86 ? 8.134 16.947 1.792 1.00 92.06 86 THR A O 1
ATOM 684 N N . PRO A 1 87 ? 7.108 16.755 -0.211 1.00 85.06 87 PRO A N 1
ATOM 685 C CA . PRO A 1 87 ? 8.133 17.500 -0.932 1.00 85.06 87 PRO A CA 1
ATOM 686 C C . PRO A 1 87 ? 8.268 18.947 -0.422 1.00 85.06 87 PRO A C 1
ATOM 688 O O . PRO A 1 87 ? 7.261 19.537 -0.005 1.00 85.06 87 PRO A O 1
ATOM 691 N N . PRO A 1 88 ? 9.465 19.557 -0.500 1.00 84.62 88 PRO A N 1
ATOM 692 C CA . PRO A 1 88 ? 9.663 20.960 -0.144 1.00 84.62 88 PRO A CA 1
ATOM 693 C C . PRO A 1 88 ? 8.684 21.885 -0.883 1.00 84.62 88 PRO A C 1
ATOM 695 O O . PRO A 1 88 ? 8.420 21.715 -2.073 1.00 84.62 88 PRO A O 1
ATOM 698 N N . GLY A 1 89 ? 8.109 22.857 -0.170 1.00 85.56 89 GLY A N 1
ATOM 699 C CA . GLY A 1 89 ? 7.148 23.808 -0.745 1.00 85.56 89 GLY A CA 1
ATOM 700 C C . GLY A 1 89 ? 5.773 23.218 -1.093 1.00 85.56 89 GLY A C 1
ATOM 701 O O . GLY A 1 89 ? 4.972 23.884 -1.751 1.00 85.56 89 GLY A O 1
ATOM 702 N N . LYS A 1 90 ? 5.468 21.981 -0.676 1.00 87.12 90 LYS A N 1
ATOM 703 C CA . LYS A 1 90 ? 4.149 21.352 -0.843 1.00 87.12 90 LYS A CA 1
ATOM 704 C C . LYS A 1 90 ? 3.462 21.102 0.500 1.00 87.12 90 LYS A C 1
ATOM 706 O O . LYS A 1 90 ? 4.087 21.077 1.555 1.00 87.12 90 LYS A O 1
ATOM 711 N N . SER A 1 91 ? 2.140 20.931 0.454 1.00 86.94 91 SER A N 1
ATOM 712 C CA . SER A 1 91 ? 1.331 20.621 1.638 1.00 86.94 91 SER A CA 1
ATOM 713 C C . SER A 1 91 ? 1.300 19.115 1.916 1.00 86.94 91 SER A C 1
ATOM 715 O O . SER A 1 91 ? 1.527 18.315 1.009 1.00 86.94 91 SER A O 1
ATOM 717 N N . ARG A 1 92 ? 0.900 18.707 3.130 1.00 81.19 92 ARG A N 1
ATOM 718 C CA . ARG A 1 92 ? 0.676 17.283 3.467 1.00 81.19 92 ARG A CA 1
ATOM 719 C C . ARG A 1 92 ? -0.307 16.569 2.534 1.00 81.19 92 ARG A C 1
ATOM 721 O O . ARG A 1 92 ? -0.223 15.358 2.389 1.00 81.19 92 ARG A O 1
ATOM 728 N N . ARG A 1 93 ? -1.218 17.296 1.875 1.00 81.31 93 ARG A N 1
ATOM 729 C CA . ARG A 1 93 ? -2.140 16.717 0.878 1.00 81.31 93 ARG A CA 1
ATOM 730 C C . ARG A 1 93 ? -1.412 16.203 -0.366 1.00 81.31 93 ARG A C 1
ATOM 732 O O . ARG A 1 93 ? -1.966 15.424 -1.128 1.00 81.31 93 ARG A O 1
ATOM 739 N N . ASN A 1 94 ? -0.175 16.645 -0.569 1.00 84.19 94 ASN A N 1
ATOM 740 C CA . ASN A 1 94 ? 0.711 16.230 -1.647 1.00 84.19 94 ASN A CA 1
ATOM 741 C C . ASN A 1 94 ? 1.770 15.236 -1.154 1.00 84.19 94 ASN A C 1
ATOM 743 O O . ASN A 1 94 ? 2.850 15.171 -1.747 1.00 84.19 94 ASN A O 1
ATOM 747 N N . SER A 1 95 ? 1.492 14.513 -0.063 1.00 89.56 95 SER A N 1
ATOM 748 C CA . SER A 1 95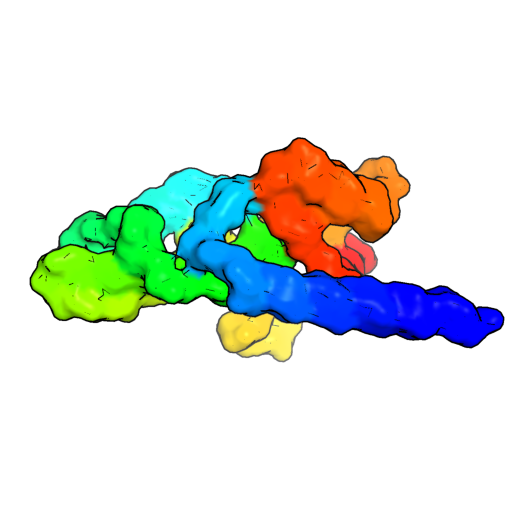 ? 2.392 13.476 0.421 1.00 89.56 95 SER A CA 1
ATOM 749 C C . SER A 1 95 ? 2.606 12.412 -0.654 1.00 89.56 95 SER A C 1
ATOM 751 O O . SER A 1 95 ? 1.711 12.070 -1.436 1.00 89.56 95 SER A O 1
ATOM 753 N N . ARG A 1 96 ? 3.835 11.917 -0.721 1.00 91.00 96 ARG A N 1
ATOM 754 C CA . ARG A 1 96 ? 4.283 10.942 -1.704 1.00 91.00 96 ARG A CA 1
ATOM 755 C C . ARG A 1 96 ? 4.760 9.705 -0.973 1.00 91.00 96 ARG A C 1
ATOM 757 O O . ARG A 1 96 ? 5.477 9.815 0.012 1.00 91.00 96 ARG A O 1
ATOM 764 N N . PHE A 1 97 ? 4.366 8.536 -1.462 1.00 94.75 97 PHE A N 1
ATOM 765 C CA . PHE A 1 97 ? 4.866 7.272 -0.938 1.00 94.75 97 PHE A CA 1
ATOM 766 C C . PHE A 1 97 ? 6.354 7.098 -1.246 1.00 94.75 97 PHE A C 1
ATOM 768 O O . PHE A 1 97 ? 6.753 7.153 -2.410 1.00 94.75 97 PHE A O 1
ATOM 775 N N . ASP A 1 98 ? 7.147 6.814 -0.214 1.00 94.88 98 ASP A N 1
ATOM 776 C CA . ASP A 1 98 ? 8.604 6.666 -0.324 1.00 94.88 98 ASP A CA 1
ATOM 777 C C . ASP A 1 98 ? 8.998 5.507 -1.247 1.00 94.88 98 ASP A C 1
ATOM 779 O O . ASP A 1 98 ? 10.028 5.564 -1.916 1.00 94.88 98 ASP A O 1
ATOM 783 N N . VAL A 1 99 ? 8.173 4.452 -1.304 1.00 95.62 99 VAL A N 1
ATOM 784 C CA . VAL A 1 99 ? 8.405 3.292 -2.180 1.00 95.62 99 VAL A CA 1
ATOM 785 C C . VAL A 1 99 ? 8.467 3.695 -3.655 1.00 95.62 99 VAL A C 1
ATOM 787 O O . VAL A 1 99 ? 9.278 3.153 -4.398 1.00 95.62 99 VAL A O 1
ATOM 790 N N . ASN A 1 100 ? 7.686 4.694 -4.071 1.00 94.88 100 ASN A N 1
ATOM 791 C CA . ASN A 1 100 ? 7.678 5.153 -5.456 1.00 94.88 100 ASN A CA 1
ATOM 792 C C . ASN A 1 100 ? 8.918 5.991 -5.792 1.00 94.88 100 ASN A C 1
ATOM 794 O O . ASN A 1 100 ? 9.485 5.824 -6.868 1.00 94.88 100 ASN A O 1
ATOM 798 N N . THR A 1 101 ? 9.372 6.851 -4.875 1.00 93.94 101 THR A N 1
ATOM 799 C CA . THR A 1 101 ? 10.629 7.597 -5.054 1.00 93.94 101 THR A CA 1
ATOM 800 C C . THR A 1 101 ? 11.813 6.631 -5.113 1.00 93.94 101 THR A C 1
ATOM 802 O O . THR A 1 101 ? 12.647 6.722 -6.010 1.00 93.94 101 THR A O 1
ATOM 805 N N . LYS A 1 102 ? 11.853 5.630 -4.222 1.00 94.62 102 LYS A N 1
ATOM 806 C CA . LYS A 1 102 ? 12.886 4.580 -4.240 1.00 94.62 102 LYS A CA 1
ATOM 807 C C . LYS A 1 102 ? 12.862 3.753 -5.521 1.00 94.62 102 LYS A C 1
ATOM 809 O O . LYS A 1 102 ? 13.924 3.423 -6.040 1.00 94.62 102 LYS A O 1
ATOM 814 N N . LEU A 1 103 ? 11.673 3.439 -6.035 1.00 95.06 103 LEU A N 1
ATOM 815 C CA . LEU A 1 103 ? 11.527 2.776 -7.324 1.00 95.06 103 LEU A CA 1
ATOM 816 C C . LEU A 1 103 ? 12.134 3.622 -8.444 1.00 95.06 103 LEU A C 1
ATOM 818 O O . LEU A 1 103 ? 12.945 3.105 -9.201 1.00 95.06 103 LEU A O 1
ATOM 822 N N . ALA A 1 104 ? 11.778 4.907 -8.531 1.00 94.06 104 ALA A N 1
ATOM 823 C CA . ALA A 1 104 ? 12.298 5.799 -9.564 1.00 94.06 104 ALA A CA 1
ATOM 824 C C . ALA A 1 104 ? 13.832 5.886 -9.529 1.00 94.06 104 ALA A C 1
ATOM 826 O O . ALA A 1 104 ? 14.470 5.687 -10.560 1.00 94.06 104 ALA A O 1
ATOM 827 N N . ILE A 1 105 ? 14.427 6.062 -8.343 1.00 94.00 105 ILE A N 1
ATOM 828 C CA . ILE A 1 105 ? 15.889 6.030 -8.157 1.00 94.00 105 ILE A CA 1
ATOM 829 C C . ILE A 1 105 ? 16.471 4.690 -8.635 1.00 94.00 105 ILE A C 1
ATOM 831 O O . ILE A 1 105 ? 17.449 4.660 -9.380 1.00 94.00 105 ILE A O 1
ATOM 835 N N . GLY A 1 106 ? 15.858 3.571 -8.236 1.00 94.56 106 GLY A N 1
ATOM 836 C CA . GLY A 1 106 ? 16.296 2.234 -8.632 1.00 94.56 106 GLY A CA 1
ATOM 837 C C . GLY A 1 106 ? 16.248 2.013 -10.145 1.00 94.56 106 GLY A C 1
ATOM 838 O O . GLY A 1 106 ? 17.174 1.428 -10.703 1.00 94.56 106 GLY A O 1
ATOM 839 N N . LEU A 1 107 ? 15.214 2.513 -10.823 1.00 94.12 107 LEU A N 1
ATOM 840 C CA . LEU A 1 107 ? 15.090 2.450 -12.280 1.00 94.12 107 LEU A CA 1
ATOM 841 C C . LEU A 1 107 ? 16.164 3.283 -12.986 1.00 94.12 107 LEU A C 1
ATOM 843 O O . LEU A 1 107 ? 16.799 2.774 -13.907 1.00 94.12 107 LEU A O 1
ATOM 847 N N . ILE A 1 108 ? 16.411 4.513 -12.517 1.00 92.12 108 ILE A N 1
ATOM 848 C CA . ILE A 1 108 ? 17.467 5.389 -13.049 1.00 92.12 108 ILE A CA 1
ATOM 849 C C . ILE A 1 108 ? 18.832 4.703 -12.919 1.00 92.12 108 ILE A C 1
ATOM 851 O O . ILE A 1 108 ? 19.571 4.606 -13.895 1.00 92.12 108 ILE A O 1
ATOM 855 N N . HIS A 1 109 ? 19.151 4.162 -11.740 1.00 93.38 109 HIS A N 1
ATOM 856 C CA . HIS A 1 109 ? 20.437 3.504 -11.494 1.00 93.38 109 HIS A CA 1
ATOM 857 C C . HIS A 1 109 ? 20.608 2.176 -12.246 1.00 93.38 109 HIS A C 1
ATOM 859 O O . HIS A 1 109 ? 21.732 1.797 -12.562 1.00 93.38 109 HIS A O 1
ATOM 865 N N . SER A 1 110 ? 19.518 1.455 -12.517 1.00 94.44 110 SER A N 1
ATOM 866 C CA . SER A 1 110 ? 19.555 0.160 -13.214 1.00 94.44 110 SER A CA 1
ATOM 867 C C . SER A 1 110 ? 19.368 0.263 -14.730 1.00 94.44 110 SER A C 1
ATOM 869 O O . SER A 1 110 ? 19.497 -0.745 -15.423 1.00 94.44 110 SER A O 1
ATOM 871 N N . GLY A 1 111 ? 19.049 1.450 -15.258 1.00 92.75 111 GLY A N 1
ATOM 872 C CA . GLY A 1 111 ? 18.734 1.642 -16.675 1.00 92.75 111 GLY A CA 1
ATOM 873 C C . GLY A 1 111 ? 17.442 0.943 -17.121 1.00 92.75 111 GLY A C 1
ATOM 874 O O . GLY A 1 111 ? 17.264 0.673 -18.309 1.00 92.75 111 GLY A O 1
ATOM 875 N N . ILE A 1 112 ? 16.536 0.618 -16.190 1.00 93.00 112 ILE A N 1
ATOM 876 C CA . ILE A 1 112 ? 15.263 -0.045 -16.501 1.00 93.00 112 ILE A CA 1
ATOM 877 C C . ILE A 1 112 ? 14.212 1.013 -16.856 1.00 93.00 112 ILE A C 1
ATOM 879 O O . ILE A 1 112 ? 13.837 1.847 -16.037 1.00 93.00 112 ILE A O 1
ATOM 883 N N . GLY A 1 113 ? 13.688 0.943 -18.080 1.00 91.31 113 GLY A N 1
ATOM 884 C CA . GLY A 1 113 ? 12.589 1.801 -18.526 1.00 91.31 113 GLY A CA 1
ATOM 885 C C . GLY A 1 113 ? 11.207 1.362 -18.022 1.00 91.31 113 GLY A C 1
ATOM 886 O O . GLY A 1 113 ? 10.987 0.205 -17.655 1.00 91.31 113 GLY A O 1
ATOM 887 N N . PHE A 1 114 ? 10.244 2.283 -18.099 1.00 90.50 114 PHE A N 1
ATOM 888 C CA . PHE A 1 114 ? 8.845 2.109 -17.682 1.00 90.50 114 PHE A CA 1
ATOM 889 C C . PHE A 1 114 ? 8.175 0.820 -18.190 1.00 90.50 114 PHE A C 1
ATOM 891 O O . PHE A 1 114 ? 7.581 0.075 -17.414 1.00 90.50 114 PHE A O 1
ATOM 898 N N . THR A 1 115 ? 8.302 0.511 -19.484 1.00 92.44 115 THR A N 1
ATOM 899 C CA . THR A 1 115 ? 7.674 -0.681 -20.077 1.00 92.44 115 THR A CA 1
ATOM 900 C C . THR A 1 115 ? 8.196 -1.977 -19.457 1.00 92.44 115 THR A C 1
ATOM 902 O O . THR A 1 115 ? 7.428 -2.908 -19.225 1.00 92.44 115 THR A O 1
ATOM 905 N N . ASN A 1 116 ? 9.500 -2.049 -19.175 1.00 94.25 116 ASN A N 1
ATOM 906 C CA . ASN A 1 116 ? 10.106 -3.230 -18.563 1.00 94.25 116 ASN A CA 1
ATOM 907 C C . ASN A 1 116 ? 9.707 -3.357 -17.090 1.00 94.25 116 ASN A C 1
ATOM 909 O O . ASN A 1 116 ? 9.456 -4.471 -16.635 1.00 94.25 116 ASN A O 1
ATOM 913 N N . LEU A 1 117 ? 9.569 -2.232 -16.377 1.00 94.19 117 LEU A N 1
ATOM 914 C CA . LEU A 1 117 ? 9.002 -2.221 -15.030 1.00 94.19 117 LEU A CA 1
ATOM 915 C C . LEU A 1 117 ? 7.588 -2.817 -15.024 1.00 94.19 117 LEU A C 1
ATOM 917 O O . LEU A 1 117 ? 7.337 -3.754 -14.275 1.00 94.19 117 LEU A O 1
ATOM 921 N N . ASN A 1 118 ? 6.6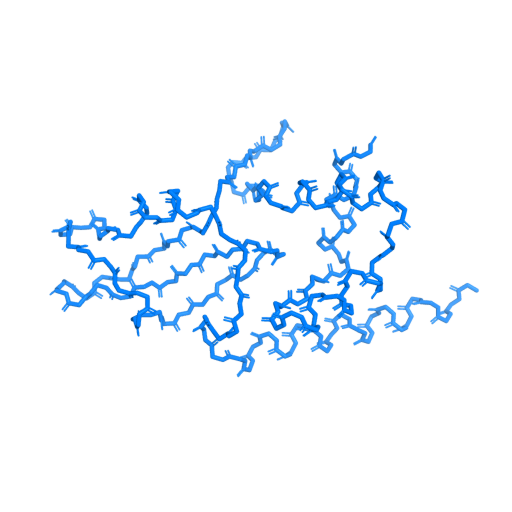69 -2.302 -15.845 1.00 93.31 118 ASN A N 1
ATOM 922 C CA . ASN A 1 118 ? 5.277 -2.761 -15.803 1.00 93.31 118 ASN A CA 1
ATOM 923 C C . ASN A 1 118 ? 5.144 -4.240 -16.195 1.00 93.31 118 ASN A C 1
ATOM 925 O O . ASN A 1 118 ? 4.371 -4.960 -15.569 1.00 93.31 118 ASN A O 1
ATOM 929 N N . LYS A 1 119 ? 5.960 -4.733 -17.139 1.00 93.88 119 LYS A N 1
ATOM 930 C CA . LYS A 1 119 ? 6.056 -6.176 -17.431 1.00 93.88 119 LYS A CA 1
ATOM 931 C C . LYS A 1 119 ? 6.510 -6.981 -16.210 1.00 93.88 119 LYS A C 1
ATOM 933 O O . LYS A 1 119 ? 5.924 -8.016 -15.913 1.00 93.88 119 LYS A O 1
ATOM 938 N N . LEU A 1 120 ? 7.531 -6.509 -15.492 1.00 95.31 120 LEU A N 1
ATOM 939 C CA . LEU A 1 120 ? 8.020 -7.164 -14.277 1.00 95.31 120 LEU A CA 1
ATOM 940 C C . LEU A 1 120 ? 6.952 -7.189 -13.172 1.00 95.31 120 LEU A C 1
ATOM 942 O O . LEU A 1 120 ? 6.745 -8.233 -12.558 1.00 95.31 120 LEU A O 1
ATOM 946 N N . LEU A 1 121 ? 6.265 -6.067 -12.936 1.00 94.50 121 LEU A N 1
ATOM 947 C CA . LEU A 1 121 ? 5.188 -5.974 -11.944 1.00 94.50 121 LEU A CA 1
ATOM 948 C C . LEU A 1 121 ? 4.041 -6.934 -12.281 1.00 94.50 121 LEU A C 1
ATOM 950 O O . LEU A 1 121 ? 3.635 -7.711 -11.415 1.00 94.50 121 LEU A O 1
ATOM 954 N N . ALA A 1 122 ? 3.616 -6.970 -13.547 1.00 92.56 122 ALA A N 1
ATOM 955 C CA . ALA A 1 122 ? 2.589 -7.892 -14.023 1.00 92.56 122 ALA A CA 1
ATOM 956 C C . ALA A 1 122 ? 2.977 -9.364 -13.783 1.00 92.56 122 ALA A C 1
ATOM 958 O O . ALA A 1 122 ? 2.186 -10.124 -13.226 1.00 92.56 122 ALA A O 1
ATOM 959 N N . CYS A 1 123 ? 4.219 -9.763 -14.094 1.00 94.69 123 CYS A N 1
ATOM 960 C CA . CYS A 1 123 ? 4.718 -11.119 -13.818 1.00 94.69 123 CYS A CA 1
ATOM 961 C C . CYS A 1 123 ? 4.707 -11.483 -12.323 1.00 94.69 123 CYS A C 1
ATOM 963 O O . CYS A 1 123 ? 4.582 -12.653 -11.965 1.00 94.69 123 CYS A O 1
ATOM 965 N N . LEU A 1 124 ? 4.860 -10.494 -11.440 1.00 95.38 124 LEU A N 1
ATOM 966 C CA . LEU A 1 124 ? 4.837 -10.691 -9.991 1.00 95.38 124 LEU A CA 1
ATOM 967 C C . LEU A 1 124 ? 3.427 -10.634 -9.393 1.00 95.38 124 LEU A C 1
ATOM 969 O O . LEU A 1 124 ? 3.302 -10.819 -8.179 1.00 95.38 124 LEU A O 1
ATOM 973 N N . ASN A 1 125 ? 2.396 -10.413 -10.216 1.00 93.44 125 ASN A N 1
ATOM 974 C CA . ASN A 1 125 ? 1.030 -10.108 -9.793 1.00 93.44 125 ASN A CA 1
ATOM 975 C C . ASN A 1 125 ? 0.965 -8.872 -8.873 1.00 93.44 125 ASN A C 1
ATOM 977 O O . ASN A 1 125 ? 0.263 -8.860 -7.863 1.00 93.44 125 ASN A O 1
ATOM 981 N N . ILE A 1 126 ? 1.778 -7.857 -9.175 1.00 94.12 126 ILE A N 1
ATOM 982 C CA . ILE A 1 126 ? 1.754 -6.543 -8.527 1.00 94.12 126 ILE A CA 1
ATOM 983 C C . ILE A 1 126 ? 1.106 -5.570 -9.519 1.00 94.12 126 ILE A C 1
ATOM 985 O O . ILE A 1 126 ? 1.500 -5.581 -10.688 1.00 94.12 126 ILE A O 1
ATOM 989 N N . PRO A 1 127 ? 0.158 -4.718 -9.094 1.00 91.44 127 PRO A N 1
ATOM 990 C CA . PRO A 1 127 ? -0.443 -3.752 -9.997 1.00 91.44 127 PRO A CA 1
ATOM 991 C C . PRO A 1 127 ? 0.595 -2.834 -10.638 1.00 91.44 127 PRO A C 1
ATOM 993 O O . PRO A 1 127 ? 1.577 -2.431 -10.002 1.00 91.44 127 PRO A O 1
ATOM 996 N N . THR A 1 128 ? 0.367 -2.513 -11.907 1.00 91.31 128 THR A N 1
ATOM 997 C CA . THR A 1 128 ? 1.224 -1.627 -12.691 1.00 91.31 128 THR A CA 1
ATOM 998 C C . THR A 1 128 ? 1.147 -0.192 -12.177 1.00 91.31 128 THR A C 1
ATOM 1000 O O . THR A 1 128 ? 0.280 0.190 -11.388 1.00 91.31 128 THR A O 1
ATOM 1003 N N . ILE A 1 129 ? 2.106 0.627 -12.605 1.00 90.44 129 ILE A N 1
ATOM 1004 C CA . ILE A 1 129 ? 2.113 2.056 -12.300 1.00 90.44 129 ILE A CA 1
ATOM 1005 C C . ILE A 1 129 ? 1.745 2.804 -13.569 1.00 90.44 129 ILE A C 1
ATOM 1007 O O . ILE A 1 129 ? 2.312 2.538 -14.628 1.00 90.44 129 ILE A O 1
ATOM 1011 N N . ASN A 1 130 ? 0.856 3.789 -13.454 1.00 88.69 130 ASN A N 1
ATOM 1012 C CA . ASN A 1 130 ? 0.539 4.645 -14.587 1.00 88.69 130 ASN A CA 1
ATOM 1013 C C . ASN A 1 130 ? 1.725 5.554 -14.960 1.00 88.69 130 ASN A C 1
ATOM 1015 O O . ASN A 1 130 ? 2.517 6.001 -14.118 1.00 88.69 130 ASN A O 1
ATOM 1019 N N . PHE A 1 131 ? 1.832 5.869 -16.248 1.00 86.88 131 PHE A N 1
ATOM 1020 C CA . PHE A 1 131 ? 2.966 6.623 -16.781 1.00 86.88 131 PHE A CA 1
ATOM 1021 C C . PHE A 1 131 ? 3.116 8.014 -16.147 1.00 86.88 131 PHE A C 1
ATOM 1023 O O . PHE A 1 131 ? 4.225 8.442 -15.825 1.00 86.88 131 PHE A O 1
ATOM 1030 N N . LYS A 1 132 ? 1.996 8.704 -15.889 1.00 88.62 132 LYS A N 1
ATOM 1031 C CA . LYS A 1 132 ? 1.975 10.030 -15.242 1.00 88.62 132 LYS A CA 1
ATOM 1032 C C . LYS A 1 132 ? 2.599 9.989 -13.842 1.00 88.62 132 LYS A C 1
ATOM 1034 O O . LYS A 1 132 ? 3.376 10.871 -13.478 1.00 88.62 132 LYS A O 1
ATOM 1039 N N . THR A 1 133 ? 2.271 8.967 -13.051 1.00 86.12 133 THR A N 1
ATOM 1040 C CA . THR A 1 133 ? 2.820 8.763 -11.705 1.00 86.12 133 THR A CA 1
ATOM 1041 C C . THR A 1 133 ? 4.297 8.438 -11.791 1.00 86.12 133 THR A C 1
ATOM 1043 O O . THR A 1 133 ? 5.078 9.076 -11.090 1.00 86.12 133 THR A O 1
ATOM 1046 N N . TYR A 1 134 ? 4.687 7.523 -12.679 1.00 88.25 134 TYR A N 1
ATOM 1047 C CA . TYR A 1 134 ? 6.092 7.205 -12.918 1.00 88.25 134 TYR A CA 1
ATOM 1048 C C . TYR A 1 134 ? 6.913 8.461 -13.256 1.00 88.25 134 TYR A C 1
ATOM 1050 O O . TYR A 1 134 ? 7.864 8.768 -12.540 1.00 88.25 134 TYR A O 1
ATOM 1058 N N . LYS A 1 135 ? 6.493 9.253 -14.253 1.00 89.06 135 LYS A N 1
ATOM 1059 C CA . LYS A 1 135 ? 7.189 10.486 -14.663 1.00 89.06 135 LYS A CA 1
ATOM 1060 C C . LYS A 1 135 ? 7.321 11.504 -13.534 1.00 89.06 135 LYS A C 1
ATOM 1062 O O . LYS A 1 135 ? 8.349 12.160 -13.401 1.00 89.06 135 LYS A O 1
ATOM 1067 N N . ARG A 1 136 ? 6.298 11.618 -12.683 1.00 88.81 136 ARG A N 1
ATOM 1068 C CA . ARG A 1 136 ? 6.327 12.509 -11.515 1.00 88.81 136 ARG A CA 1
ATOM 1069 C C . ARG A 1 136 ? 7.390 12.108 -10.488 1.00 88.81 136 ARG A C 1
ATOM 1071 O O . ARG A 1 136 ? 7.949 12.996 -9.850 1.00 88.81 136 ARG A O 1
ATOM 1078 N N . TYR A 1 137 ? 7.617 10.809 -10.297 1.00 88.62 137 TYR A N 1
ATOM 1079 C CA . TYR A 1 137 ? 8.632 10.295 -9.374 1.00 88.62 137 TYR A CA 1
ATOM 1080 C C . TYR A 1 137 ? 10.030 10.279 -9.992 1.00 88.62 137 TYR A C 1
ATOM 1082 O O . TYR A 1 137 ? 10.999 10.548 -9.293 1.00 88.62 137 TYR A O 1
ATOM 1090 N N . GLU A 1 138 ? 10.136 10.043 -11.299 1.00 87.62 138 GLU A N 1
ATOM 1091 C CA . GLU A 1 138 ? 11.391 10.186 -12.044 1.00 87.62 138 GLU A CA 1
ATOM 1092 C C . GLU A 1 138 ? 11.938 11.619 -11.944 1.00 87.62 138 GLU A C 1
ATOM 1094 O O . GLU A 1 138 ? 13.097 11.800 -11.590 1.00 87.62 138 GLU A O 1
ATOM 1099 N N . ALA A 1 139 ? 11.088 12.636 -12.130 1.00 86.50 139 ALA A N 1
ATOM 1100 C CA . ALA A 1 139 ? 11.466 14.050 -12.007 1.00 86.50 139 ALA A CA 1
ATOM 1101 C C . ALA A 1 139 ? 11.768 14.521 -10.569 1.00 86.50 139 ALA A C 1
ATOM 1103 O O . ALA A 1 139 ? 12.210 15.646 -10.372 1.00 86.50 139 ALA A O 1
ATOM 1104 N N . GLU A 1 140 ? 11.442 13.721 -9.552 1.00 82.31 140 GLU A N 1
ATOM 1105 C CA . GLU A 1 140 ? 11.842 13.985 -8.161 1.00 82.31 140 GLU A CA 1
ATOM 1106 C C . GLU A 1 140 ? 13.213 13.377 -7.845 1.00 82.31 140 GLU A C 1
ATOM 1108 O O . GLU A 1 140 ? 13.916 13.867 -6.966 1.00 82.31 140 GLU A O 1
ATOM 1113 N N . ALA A 1 141 ? 13.556 12.281 -8.526 1.00 82.00 141 ALA A N 1
ATOM 1114 C CA . ALA A 1 141 ? 14.752 11.491 -8.277 1.00 82.00 141 ALA A CA 1
ATOM 1115 C C . ALA A 1 141 ? 15.985 11.972 -9.058 1.00 82.00 141 ALA A C 1
ATOM 1117 O O . ALA A 1 141 ? 17.103 11.703 -8.616 1.00 82.00 141 ALA A O 1
ATOM 1118 N N . GLY A 1 142 ? 15.782 12.619 -10.210 1.00 71.50 142 GLY A N 1
ATOM 1119 C CA . GLY A 1 142 ? 16.826 13.265 -11.017 1.00 71.50 142 GLY A CA 1
ATOM 1120 C C . GLY A 1 142 ? 16.867 14.769 -10.802 1.00 71.50 142 GLY A C 1
ATOM 1121 O O . GLY A 1 142 ? 17.989 15.316 -10.829 1.00 71.50 142 GLY A O 1
#

Foldseek 3Di:
DPPVVVVLVVVQVVLVVVLVVDDAPPFDADAPVVLQQVQQADPPPRDGFDPVQFPDWDDQARWIFTQGQDPPPRHTGTGTRADWDADPPGDPVRTDGVVLLVVLLVCVVVVPDQVNQQVVCVVRRHRHGRPVSNVVSNVVND

Radius of gyration: 16.64 Å; chains: 1; bounding box: 38×35×53 Å

Sequence (142 aa):
MENTSRAEKESTDIDEEQDLLNEPGEGRRIVDLKFLGEQLWCTSCKETLSLKNIEQEERRGLGSVLLIRCHKCLLVNPVVTGKQHTPPGKSRRNSRFDVNTKLAIGLIHSGIGFTNLNKLLACLNIPTINFKTYKRYEAEAG

pLDDT: mean 87.19, std 15.13, range [39.75, 98.62]